Protein AF-A0AA90K7R0-F1 (afdb_monomer_lite)

Foldseek 3Di:
DQDDDPPLCPVVVCVQPPPDDLPRWDWDDDPFWIWTDDPPPWIKTKGPDPVSQVCVQVVLVVLCVVVVVDDPDDGWNWPDGWDADPNITITITD

pLDDT: mean 91.76, std 8.52, range [47.97, 97.62]

Structure (mmCIF, N/CA/C/O backbone):
data_AF-A0AA90K7R0-F1
#
_entry.id   AF-A0A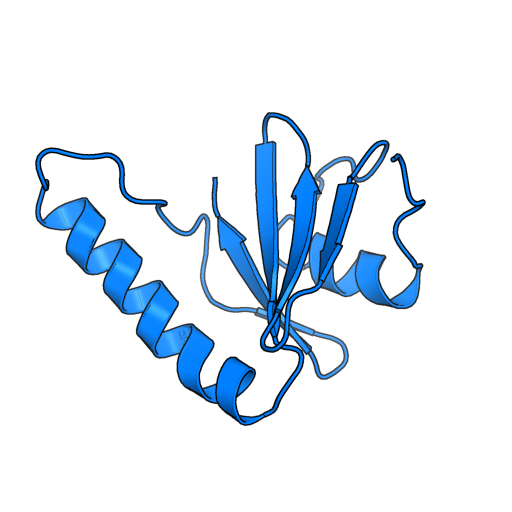A90K7R0-F1
#
loop_
_atom_site.group_PDB
_atom_site.id
_atom_site.type_symbol
_atom_site.label_atom_id
_atom_site.label_alt_id
_atom_site.label_comp_id
_atom_site.label_asym_id
_atom_site.label_entity_id
_atom_site.label_seq_id
_atom_site.pdbx_PDB_ins_code
_atom_site.Cartn_x
_atom_site.Cartn_y
_atom_site.Cartn_z
_atom_site.occupancy
_atom_site.B_iso_or_equiv
_atom_site.auth_seq_id
_atom_site.auth_comp_id
_atom_site.auth_asym_id
_atom_site.auth_atom_id
_atom_site.pdbx_PDB_model_num
ATOM 1 N N . MET A 1 1 ? 0.991 20.365 -2.122 1.00 48.06 1 MET A N 1
ATOM 2 C CA . MET A 1 1 ? 1.188 20.560 -3.574 1.00 48.06 1 MET A CA 1
ATOM 3 C C . MET A 1 1 ? 0.421 19.465 -4.289 1.00 48.06 1 MET A C 1
ATOM 5 O O . MET A 1 1 ? 0.743 18.300 -4.096 1.00 48.06 1 MET A O 1
ATOM 9 N N . THR A 1 2 ? -0.624 19.829 -5.027 1.00 47.97 2 THR A N 1
ATOM 10 C CA . THR A 1 2 ? -1.394 18.895 -5.856 1.00 47.97 2 THR A CA 1
ATOM 11 C C . THR A 1 2 ? -0.576 18.603 -7.102 1.00 47.97 2 THR A C 1
ATOM 13 O O . THR A 1 2 ? -0.322 19.503 -7.899 1.00 47.97 2 THR A O 1
ATOM 16 N N . VAL A 1 3 ? -0.115 17.366 -7.246 1.00 59.34 3 VAL A N 1
ATOM 17 C CA . VAL A 1 3 ? 0.521 16.899 -8.476 1.00 59.34 3 VAL A CA 1
ATOM 18 C C . VAL A 1 3 ? -0.480 15.963 -9.126 1.00 59.34 3 VAL A C 1
ATOM 20 O O . VAL A 1 3 ? -0.932 15.016 -8.488 1.00 59.34 3 VAL A O 1
ATOM 23 N N . CYS A 1 4 ? -0.862 16.255 -10.367 1.00 70.00 4 CYS A N 1
ATOM 24 C CA . CYS A 1 4 ? -1.693 15.355 -11.157 1.00 70.00 4 CYS A CA 1
ATOM 25 C C . CYS A 1 4 ? -1.033 13.965 -11.187 1.00 70.00 4 CYS A C 1
ATOM 27 O O . CYS A 1 4 ? 0.169 13.871 -11.450 1.00 70.00 4 CYS A O 1
ATOM 29 N N . LEU A 1 5 ? -1.787 12.904 -10.879 1.00 82.31 5 LEU A N 1
ATOM 30 C CA . LEU A 1 5 ? -1.281 11.532 -10.912 1.00 82.31 5 LEU A CA 1
ATOM 31 C C . LEU A 1 5 ? -0.808 11.211 -12.337 1.00 82.31 5 LEU A C 1
ATOM 33 O O . LEU A 1 5 ? -1.645 11.214 -13.242 1.00 82.31 5 LEU A O 1
ATOM 37 N N . PRO A 1 6 ? 0.491 10.928 -12.555 1.00 83.12 6 PRO A N 1
ATOM 38 C CA . PRO A 1 6 ? 0.982 10.564 -13.877 1.00 83.12 6 PRO A CA 1
ATOM 39 C C . PRO A 1 6 ? 0.222 9.352 -14.418 1.00 83.12 6 PRO A C 1
ATOM 41 O O . PRO A 1 6 ? -0.008 8.400 -13.671 1.00 83.12 6 PRO A O 1
ATOM 44 N N . ASP A 1 7 ? -0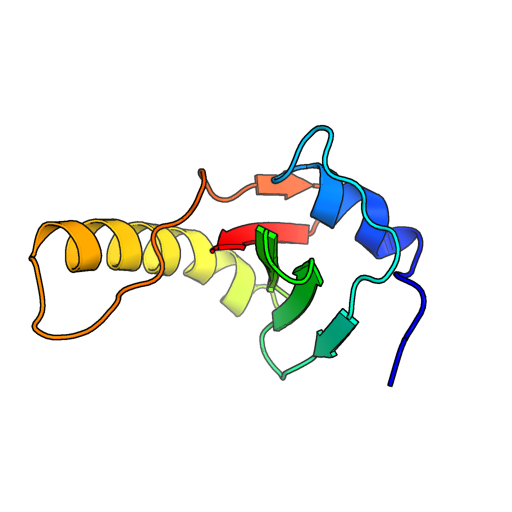.099 9.342 -15.711 1.00 83.50 7 ASP A N 1
ATOM 45 C CA . ASP A 1 7 ? -0.869 8.251 -16.330 1.00 83.50 7 ASP A CA 1
ATOM 46 C C . ASP A 1 7 ? -0.217 6.881 -16.095 1.00 83.50 7 ASP A C 1
ATOM 48 O O . ASP A 1 7 ? -0.888 5.919 -15.730 1.00 83.50 7 ASP A O 1
ATOM 52 N N . ALA A 1 8 ? 1.118 6.824 -16.149 1.00 83.19 8 ALA A N 1
ATOM 53 C CA . ALA A 1 8 ? 1.901 5.620 -15.864 1.00 83.19 8 ALA A CA 1
ATOM 54 C C . ALA A 1 8 ? 1.742 5.073 -14.428 1.00 83.19 8 ALA A C 1
ATOM 56 O O . ALA A 1 8 ? 2.09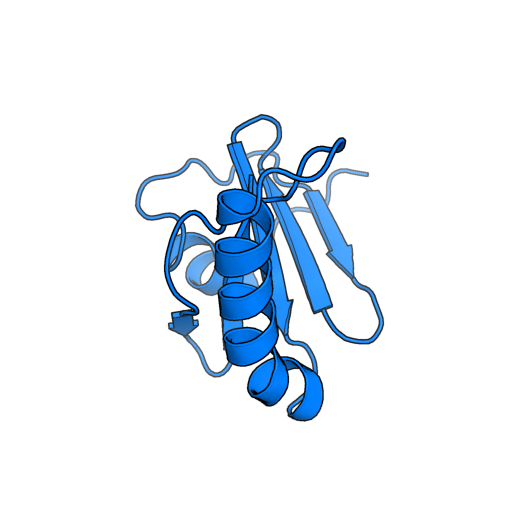8 3.927 -14.159 1.00 83.19 8 ALA A O 1
ATOM 57 N N . LEU A 1 9 ? 1.268 5.890 -13.483 1.00 88.38 9 LEU A N 1
ATOM 58 C CA . LEU A 1 9 ? 0.940 5.465 -12.121 1.00 88.38 9 LEU A CA 1
ATOM 59 C C . LEU A 1 9 ? -0.552 5.187 -11.936 1.00 88.38 9 LEU A C 1
ATOM 61 O O . LEU A 1 9 ? -0.897 4.461 -11.008 1.00 88.38 9 LEU A O 1
ATOM 65 N N . ARG A 1 10 ? -1.426 5.719 -12.798 1.00 90.06 10 ARG A N 1
ATOM 66 C CA . ARG A 1 10 ? -2.880 5.601 -12.646 1.00 90.06 10 ARG A CA 1
ATOM 67 C C . ARG A 1 10 ? -3.335 4.145 -12.622 1.00 90.06 10 ARG A C 1
ATOM 69 O O . ARG A 1 10 ? -4.036 3.749 -11.699 1.00 90.06 10 ARG A O 1
ATOM 76 N N . GLU A 1 11 ? -2.878 3.333 -13.568 1.00 89.38 11 GLU A N 1
ATOM 77 C CA . GLU A 1 11 ? -3.267 1.918 -13.636 1.00 89.38 11 GLU A CA 1
ATOM 78 C C . GLU A 1 11 ? -2.691 1.097 -12.471 1.00 89.38 11 GLU A C 1
ATOM 80 O O . GLU A 1 11 ? -3.364 0.240 -11.903 1.00 89.38 11 GLU A O 1
ATOM 85 N N . VAL A 1 12 ? -1.465 1.417 -12.044 1.00 92.38 12 VAL A N 1
ATOM 86 C CA . VAL A 1 12 ? -0.807 0.764 -10.900 1.00 92.38 12 VAL A CA 1
ATOM 87 C C . VAL A 1 12 ? -1.536 1.065 -9.587 1.00 92.38 12 VAL A C 1
ATOM 89 O O . VAL A 1 12 ? -1.555 0.219 -8.698 1.00 92.38 12 VAL A O 1
ATOM 92 N N . VAL A 1 13 ? -2.128 2.256 -9.460 1.00 92.88 13 VAL A N 1
ATOM 93 C CA . VAL A 1 13 ? -2.935 2.674 -8.302 1.00 92.88 13 VAL A CA 1
ATOM 94 C C . VAL A 1 13 ? -4.342 2.087 -8.355 1.00 92.88 13 VAL A C 1
ATOM 96 O O . VAL A 1 13 ? -4.849 1.654 -7.324 1.00 92.88 13 VAL A O 1
ATOM 99 N N . ALA A 1 14 ? -4.953 2.028 -9.539 1.00 91.62 14 ALA A N 1
ATOM 100 C CA . ALA A 1 14 ? -6.281 1.451 -9.726 1.00 91.62 14 ALA A CA 1
ATOM 101 C C . ALA A 1 14 ? -6.308 -0.063 -9.455 1.00 91.62 14 ALA A C 1
ATOM 103 O O . ALA A 1 14 ? -7.313 -0.582 -8.981 1.00 91.62 14 ALA A O 1
ATOM 104 N N . ALA A 1 15 ? -5.205 -0.775 -9.710 1.00 92.25 15 ALA A N 1
ATOM 105 C CA . ALA A 1 15 ? -5.135 -2.223 -9.525 1.00 92.25 15 ALA A CA 1
ATOM 106 C C . ALA A 1 15 ? -5.418 -2.693 -8.074 1.00 92.25 15 ALA A C 1
ATOM 108 O O . ALA A 1 15 ? -6.263 -3.570 -7.901 1.00 92.25 15 ALA A O 1
ATOM 109 N N . PRO A 1 16 ? -4.789 -2.134 -7.017 1.00 91.19 16 PRO A N 1
ATOM 110 C CA . PRO A 1 16 ? -5.130 -2.466 -5.632 1.00 91.19 16 PRO A CA 1
ATOM 111 C C . PRO A 1 16 ? -6.393 -1.758 -5.104 1.00 91.19 16 PRO A C 1
ATOM 113 O O . PRO A 1 16 ? -6.813 -2.064 -3.992 1.00 91.19 16 PRO A O 1
ATOM 116 N N . LEU A 1 17 ? -6.979 -0.818 -5.858 1.00 90.31 17 LEU A N 1
ATOM 117 C CA . LEU A 1 17 ? -8.141 -0.007 -5.466 1.00 90.31 17 LEU A CA 1
ATOM 118 C C . LEU A 1 17 ? -9.182 0.078 -6.602 1.00 90.31 17 LEU A C 1
ATOM 120 O O . LEU A 1 17 ? -9.445 1.167 -7.125 1.00 90.31 17 LEU A O 1
ATOM 124 N N . PRO A 1 18 ? -9.775 -1.055 -7.021 1.00 86.12 18 PRO A N 1
ATOM 125 C CA . PRO A 1 18 ? -10.696 -1.063 -8.149 1.00 86.12 18 PRO A CA 1
ATOM 126 C C . PRO A 1 18 ? -11.926 -0.191 -7.860 1.00 86.12 18 PRO A C 1
ATOM 128 O O . PRO A 1 18 ? -12.583 -0.343 -6.833 1.00 86.12 18 PRO A O 1
ATOM 131 N N . GLY A 1 19 ? -12.239 0.719 -8.786 1.00 86.62 19 GLY A N 1
ATOM 132 C CA . GLY A 1 19 ? -13.422 1.585 -8.718 1.00 86.62 19 GLY A CA 1
ATOM 133 C C . GLY A 1 19 ? -13.287 2.839 -7.847 1.00 86.62 19 GLY A C 1
ATOM 134 O O . GLY A 1 19 ? -14.259 3.582 -7.744 1.00 86.62 19 GLY A O 1
ATOM 135 N N . GLN A 1 20 ? -12.122 3.102 -7.243 1.00 89.56 20 GLN A N 1
ATOM 136 C CA . GLN A 1 20 ? -11.896 4.341 -6.491 1.00 89.56 20 GLN A CA 1
ATOM 137 C C . GLN A 1 20 ? -11.690 5.551 -7.410 1.00 89.56 20 GLN A C 1
ATOM 139 O O . GLN A 1 20 ? -11.029 5.451 -8.447 1.00 89.56 20 GLN A O 1
ATOM 144 N N . ASP A 1 21 ? -12.212 6.708 -6.995 1.00 89.56 21 ASP A N 1
ATOM 145 C CA . ASP A 1 21 ? -11.914 7.983 -7.646 1.00 89.56 21 ASP A CA 1
ATOM 146 C C . ASP A 1 21 ? -10.473 8.406 -7.328 1.00 89.56 21 ASP A C 1
ATOM 148 O O . ASP A 1 21 ? -10.063 8.493 -6.170 1.00 89.56 21 ASP A O 1
ATOM 152 N N . LEU A 1 22 ? -9.690 8.652 -8.378 1.00 90.00 22 LEU A N 1
ATOM 153 C CA . LEU A 1 22 ? -8.289 9.068 -8.280 1.00 90.00 22 LEU A CA 1
ATOM 154 C C . LEU A 1 22 ? -8.120 10.587 -8.447 1.00 90.00 22 LEU A C 1
ATOM 156 O O . LEU A 1 22 ? -6.997 11.091 -8.543 1.00 90.00 22 LEU A O 1
ATOM 160 N N . THR A 1 23 ? -9.219 11.336 -8.495 1.00 88.44 23 THR A N 1
ATOM 161 C CA . THR A 1 23 ? -9.204 12.797 -8.543 1.00 88.44 23 THR A CA 1
ATOM 162 C C . THR A 1 23 ? -8.661 13.364 -7.232 1.00 88.44 23 THR A C 1
ATOM 164 O O . THR A 1 23 ? -9.013 12.929 -6.141 1.00 88.44 23 THR A O 1
ATOM 167 N N . GLY A 1 24 ? -7.767 14.351 -7.323 1.00 88.25 24 GLY A N 1
ATOM 168 C CA . GLY A 1 24 ? -7.213 15.014 -6.137 1.00 88.25 24 GLY A CA 1
ATOM 169 C C . GLY A 1 24 ? -6.190 14.189 -5.346 1.00 88.25 24 GLY A C 1
ATOM 170 O O . GLY A 1 24 ? -5.801 14.601 -4.254 1.00 88.25 24 GLY A O 1
ATOM 171 N N . THR A 1 25 ? -5.710 13.061 -5.884 1.00 92.38 25 THR A N 1
ATOM 172 C CA . THR A 1 25 ? -4.629 12.295 -5.251 1.00 92.38 25 THR A CA 1
ATOM 173 C C . THR A 1 25 ? -3.365 13.126 -5.074 1.00 92.38 25 THR A C 1
ATOM 175 O O . THR A 1 25 ? -3.015 13.944 -5.928 1.00 92.38 25 THR A O 1
ATOM 178 N N . LEU A 1 26 ? -2.625 12.846 -4.005 1.00 92.50 26 LEU A N 1
ATOM 179 C CA . LEU A 1 26 ? -1.320 13.441 -3.746 1.00 92.50 26 LEU A CA 1
ATOM 180 C C . LEU A 1 26 ? -0.226 12.404 -3.978 1.00 92.50 26 LEU A C 1
ATOM 182 O O . LEU A 1 26 ? -0.322 11.276 -3.502 1.00 92.50 26 LEU A O 1
ATOM 186 N N . VAL A 1 27 ? 0.835 12.787 -4.683 1.00 93.56 27 VAL A N 1
ATOM 187 C CA . VAL A 1 27 ? 1.959 11.892 -4.976 1.00 93.56 27 VAL A CA 1
ATOM 188 C C . VAL A 1 27 ? 3.197 12.373 -4.237 1.00 93.56 27 VAL A C 1
ATOM 190 O O . VAL A 1 27 ? 3.587 13.534 -4.343 1.00 93.56 27 VAL A O 1
ATOM 193 N N . THR A 1 28 ? 3.842 11.464 -3.513 1.00 92.62 28 THR A N 1
ATOM 194 C CA . THR A 1 28 ? 5.155 11.688 -2.905 1.00 92.62 28 THR A CA 1
ATOM 195 C C . THR A 1 28 ? 6.084 10.519 -3.207 1.00 92.62 28 THR A C 1
ATOM 197 O O . THR A 1 28 ? 5.640 9.400 -3.469 1.00 92.62 28 THR A O 1
ATOM 200 N N . ALA A 1 29 ? 7.391 10.756 -3.203 1.00 93.31 29 ALA A N 1
ATOM 201 C CA . ALA A 1 29 ? 8.380 9.728 -3.484 1.00 93.31 29 ALA A CA 1
ATOM 202 C C . ALA A 1 29 ? 9.516 9.777 -2.467 1.00 93.31 29 ALA A C 1
ATOM 204 O O . ALA A 1 29 ? 10.136 10.812 -2.246 1.00 93.31 29 ALA A O 1
ATOM 205 N N . GLY A 1 30 ? 9.807 8.619 -1.883 1.00 92.62 30 GLY A N 1
ATOM 206 C CA . GLY A 1 30 ? 11.033 8.368 -1.142 1.00 92.62 30 GLY A CA 1
ATOM 207 C C . GLY A 1 30 ? 12.021 7.541 -1.964 1.00 92.62 30 GLY A C 1
ATOM 208 O O . GLY A 1 30 ? 11.822 7.270 -3.151 1.00 92.62 30 GLY A O 1
ATOM 209 N N . GLN A 1 31 ? 13.078 7.075 -1.301 1.00 94.62 31 GLN A N 1
ATOM 210 C CA . GLN A 1 31 ? 14.107 6.240 -1.931 1.00 94.62 31 GLN A CA 1
ATOM 211 C C . GLN A 1 31 ? 13.551 4.885 -2.396 1.00 94.62 31 GLN A C 1
ATOM 213 O O . GLN A 1 31 ? 13.790 4.460 -3.521 1.00 94.62 31 GLN A O 1
ATOM 218 N N . SER A 1 32 ? 12.756 4.221 -1.553 1.00 95.75 32 SER A N 1
ATOM 219 C CA . SER A 1 32 ? 12.267 2.863 -1.834 1.00 95.75 32 SER A CA 1
ATOM 220 C C . SER A 1 32 ? 10.876 2.810 -2.464 1.00 95.75 32 SER A C 1
ATOM 222 O O . SER A 1 32 ? 10.557 1.827 -3.130 1.00 95.75 32 SER A O 1
ATOM 224 N N . HIS A 1 33 ? 10.040 3.830 -2.250 1.00 96.25 33 HIS A N 1
ATOM 225 C CA . HIS A 1 33 ? 8.639 3.801 -2.669 1.00 96.25 33 HIS A CA 1
ATOM 226 C C . HIS A 1 33 ? 8.162 5.153 -3.192 1.00 96.25 33 HIS A C 1
ATOM 228 O O . HIS A 1 33 ? 8.555 6.199 -2.679 1.00 96.25 33 HIS A O 1
ATOM 234 N N . THR A 1 34 ? 7.267 5.105 -4.172 1.00 95.88 34 THR A N 1
ATOM 235 C CA . THR A 1 34 ? 6.327 6.183 -4.478 1.00 95.88 34 THR A CA 1
ATOM 236 C C . THR A 1 34 ? 5.045 5.895 -3.706 1.00 95.88 34 THR A C 1
ATOM 238 O O . THR A 1 34 ? 4.592 4.753 -3.680 1.00 95.88 34 THR A O 1
ATOM 241 N N . VAL A 1 35 ? 4.476 6.905 -3.059 1.00 95.50 35 VAL A N 1
ATOM 242 C CA . VAL A 1 35 ? 3.194 6.810 -2.361 1.00 95.50 35 VAL A CA 1
ATOM 243 C C . VAL A 1 35 ? 2.199 7.722 -3.058 1.00 95.50 35 VAL A C 1
ATOM 245 O O . VAL A 1 35 ? 2.475 8.906 -3.258 1.00 95.50 35 VAL A O 1
ATOM 248 N N . VAL A 1 36 ? 1.055 7.154 -3.424 1.00 95.44 36 VAL A N 1
ATOM 249 C CA . VAL A 1 36 ? -0.103 7.886 -3.934 1.00 95.44 36 VAL A CA 1
ATOM 250 C C . VAL A 1 36 ? -1.164 7.873 -2.847 1.00 95.44 36 VAL A C 1
ATOM 252 O O . VAL A 1 36 ? -1.674 6.816 -2.492 1.00 95.44 36 VAL A O 1
ATOM 255 N N . LEU A 1 37 ? -1.450 9.038 -2.284 1.00 94.44 37 LEU A N 1
ATOM 256 C CA . LEU A 1 37 ? -2.453 9.228 -1.249 1.00 94.44 37 LEU A CA 1
ATOM 257 C C . LEU A 1 37 ? -3.784 9.614 -1.897 1.00 94.44 37 LEU A C 1
ATOM 259 O O . LEU A 1 37 ? -3.844 10.606 -2.624 1.00 94.44 37 LEU A O 1
ATOM 263 N N . LEU A 1 38 ? -4.829 8.851 -1.595 1.00 93.56 38 LEU A N 1
ATOM 264 C CA . LEU A 1 38 ? -6.233 9.167 -1.828 1.00 93.56 38 LEU A CA 1
ATOM 265 C C . LEU A 1 38 ? -6.790 9.683 -0.489 1.00 93.56 38 LEU A C 1
ATOM 267 O O . LEU A 1 38 ? -7.016 8.874 0.420 1.00 93.56 38 LEU A O 1
ATOM 271 N N . PRO A 1 39 ? -6.949 11.009 -0.310 1.00 90.25 39 PRO A N 1
ATOM 272 C CA . PRO A 1 39 ? -7.347 11.578 0.974 1.00 90.25 39 PRO A CA 1
ATOM 273 C C . PRO A 1 39 ? -8.645 10.961 1.507 1.00 90.25 39 PRO A C 1
ATOM 275 O O . PRO A 1 39 ? -9.659 10.947 0.818 1.00 90.25 39 PRO A O 1
ATOM 278 N N . GLY A 1 40 ? -8.603 10.448 2.739 1.00 89.00 40 GLY A N 1
ATOM 279 C CA . GLY A 1 40 ? -9.758 9.831 3.399 1.00 89.00 40 GLY A CA 1
ATOM 280 C C . GLY A 1 40 ? -10.088 8.398 2.963 1.00 89.00 40 GLY A C 1
ATOM 281 O O . GLY A 1 40 ? -11.051 7.842 3.482 1.00 89.00 40 GLY A O 1
ATOM 282 N N . ALA A 1 41 ? -9.315 7.795 2.052 1.00 91.31 41 ALA A N 1
ATOM 283 C CA . ALA A 1 41 ? -9.585 6.449 1.541 1.00 91.31 41 ALA A CA 1
ATOM 284 C C . ALA A 1 41 ? -8.408 5.478 1.716 1.00 91.31 41 ALA A C 1
ATOM 286 O O . ALA A 1 41 ? -8.579 4.402 2.294 1.00 91.31 41 ALA A O 1
ATOM 287 N N . ALA A 1 42 ? -7.236 5.820 1.171 1.00 95.06 42 ALA A N 1
ATOM 288 C CA . ALA A 1 42 ? -6.083 4.925 1.167 1.00 95.06 42 ALA A CA 1
ATOM 289 C C . ALA A 1 42 ? -4.779 5.635 0.782 1.00 95.06 42 ALA A C 1
ATOM 291 O O . ALA A 1 42 ? -4.768 6.633 0.063 1.00 95.06 42 ALA A O 1
ATOM 292 N N . ALA A 1 43 ? -3.653 5.035 1.145 1.00 95.56 43 ALA A N 1
ATOM 293 C CA . ALA A 1 43 ? -2.356 5.258 0.531 1.00 95.56 43 ALA A CA 1
ATOM 294 C C . ALA A 1 43 ? -1.926 4.019 -0.269 1.00 95.56 43 ALA A C 1
ATOM 296 O O . ALA A 1 43 ? -1.770 2.923 0.273 1.00 95.56 43 ALA A O 1
ATOM 297 N N . VAL A 1 44 ? -1.649 4.193 -1.562 1.00 96.69 44 VAL A N 1
ATOM 298 C CA . VAL A 1 44 ? -1.028 3.156 -2.393 1.00 96.69 44 VAL A CA 1
ATOM 299 C C . VAL A 1 44 ? 0.482 3.316 -2.358 1.00 96.69 44 VAL A C 1
ATOM 301 O O . VAL A 1 44 ? 1.041 4.290 -2.865 1.00 96.69 44 VAL A O 1
ATOM 304 N N . ARG A 1 45 ? 1.162 2.330 -1.775 1.00 97.06 45 ARG A N 1
ATOM 305 C CA . ARG A 1 45 ? 2.623 2.262 -1.714 1.00 97.06 45 ARG A CA 1
ATOM 306 C C . ARG A 1 45 ? 3.152 1.419 -2.868 1.00 97.06 45 ARG A C 1
ATOM 308 O O . ARG A 1 45 ? 2.896 0.220 -2.918 1.00 97.06 45 ARG A O 1
ATOM 315 N N . ILE A 1 46 ? 3.941 2.034 -3.744 1.00 97.06 46 ILE A N 1
ATOM 316 C CA . ILE A 1 46 ? 4.478 1.450 -4.979 1.00 97.06 46 ILE A CA 1
ATOM 317 C C . ILE A 1 46 ? 5.998 1.344 -4.859 1.00 97.06 46 ILE A C 1
ATOM 319 O O . ILE A 1 46 ? 6.673 2.345 -4.621 1.00 97.06 46 ILE A O 1
ATOM 323 N N . ALA A 1 47 ? 6.558 0.149 -5.024 1.00 97.44 47 ALA A N 1
ATOM 324 C CA . ALA A 1 47 ? 8.001 -0.066 -4.980 1.00 97.44 47 ALA A CA 1
ATOM 325 C C . ALA A 1 47 ? 8.722 0.632 -6.149 1.00 97.44 47 ALA A C 1
ATOM 327 O O . ALA A 1 47 ? 8.276 0.571 -7.295 1.00 97.44 47 ALA A O 1
ATOM 328 N N . ARG A 1 48 ? 9.857 1.280 -5.856 1.00 95.44 48 ARG A N 1
ATOM 329 C CA . ARG A 1 48 ? 10.725 1.949 -6.848 1.00 95.44 48 ARG A CA 1
ATOM 330 C C . ARG A 1 48 ? 11.978 1.160 -7.204 1.00 95.44 48 ARG A C 1
ATOM 332 O O . ARG A 1 48 ? 12.617 1.464 -8.204 1.00 95.44 48 ARG A O 1
ATOM 339 N N . THR A 1 49 ? 12.350 0.190 -6.375 1.00 96.06 49 THR A N 1
ATOM 340 C CA . THR A 1 49 ? 13.557 -0.618 -6.563 1.00 96.06 49 THR A CA 1
ATOM 341 C C . THR A 1 49 ? 13.216 -2.106 -6.507 1.00 96.06 49 THR A C 1
ATOM 343 O O . THR A 1 49 ? 12.254 -2.477 -5.825 1.00 96.06 49 THR A O 1
ATOM 346 N N . PRO A 1 50 ? 14.010 -2.978 -7.155 1.00 96.62 50 PRO A N 1
ATOM 347 C CA . PRO A 1 50 ? 13.811 -4.425 -7.075 1.00 96.62 50 PRO A CA 1
ATOM 348 C C . PRO A 1 50 ? 13.845 -4.948 -5.636 1.00 96.62 50 PRO A C 1
ATOM 350 O O . PRO A 1 50 ? 13.011 -5.761 -5.252 1.00 96.62 50 PRO A O 1
ATOM 353 N N . ALA A 1 51 ? 14.752 -4.419 -4.808 1.00 97.38 51 ALA A N 1
ATOM 354 C CA . ALA A 1 51 ? 14.835 -4.776 -3.394 1.00 97.38 51 ALA A CA 1
ATOM 355 C C . ALA A 1 51 ? 13.557 -4.397 -2.625 1.00 97.38 51 ALA A C 1
ATOM 357 O O . ALA A 1 51 ? 13.054 -5.189 -1.833 1.00 97.38 51 ALA A O 1
ATOM 358 N N . ALA A 1 52 ? 12.995 -3.208 -2.878 1.00 97.12 52 ALA A N 1
ATOM 359 C CA . ALA A 1 52 ? 11.739 -2.792 -2.259 1.00 97.12 52 ALA A CA 1
ATOM 360 C C . ALA A 1 52 ? 10.553 -3.645 -2.732 1.00 97.12 52 ALA A C 1
ATOM 362 O O . ALA A 1 52 ? 9.695 -3.987 -1.923 1.00 97.12 52 ALA A O 1
ATOM 363 N N . ALA A 1 53 ? 10.524 -4.016 -4.015 1.00 97.56 53 ALA A N 1
ATOM 364 C CA . ALA A 1 53 ? 9.495 -4.884 -4.581 1.00 97.56 53 ALA A CA 1
ATOM 365 C C . ALA A 1 53 ? 9.538 -6.289 -3.961 1.00 97.56 53 ALA A C 1
ATOM 367 O O . ALA A 1 53 ? 8.508 -6.783 -3.509 1.00 97.56 53 ALA A O 1
ATOM 368 N N . ALA A 1 54 ? 10.729 -6.890 -3.861 1.00 97.19 54 ALA A N 1
ATOM 369 C CA . ALA A 1 54 ? 10.931 -8.207 -3.256 1.00 97.19 54 ALA A CA 1
ATOM 370 C C . ALA A 1 54 ? 10.543 -8.245 -1.767 1.00 97.19 54 ALA A C 1
ATOM 372 O O . ALA A 1 54 ? 10.022 -9.240 -1.270 1.00 97.19 54 ALA A O 1
ATOM 373 N N . GLU A 1 55 ? 10.765 -7.143 -1.056 1.00 97.62 55 GLU A N 1
ATOM 374 C CA . GLU A 1 55 ? 10.486 -7.021 0.373 1.00 97.62 55 GLU A CA 1
ATOM 375 C C . GLU A 1 55 ? 9.012 -6.679 0.678 1.00 97.62 55 GLU A C 1
ATOM 377 O O . GLU A 1 55 ? 8.525 -6.916 1.790 1.00 97.62 55 GLU A O 1
ATOM 382 N N . LEU A 1 56 ? 8.269 -6.135 -0.295 1.00 96.62 56 LEU A N 1
ATOM 383 C CA . LEU A 1 56 ? 6.902 -5.651 -0.086 1.00 96.62 56 LEU A CA 1
ATOM 384 C C . LEU A 1 56 ? 5.940 -6.742 0.426 1.00 96.62 56 LEU A C 1
ATOM 386 O O . LEU A 1 56 ? 5.237 -6.462 1.400 1.00 96.62 56 LEU A O 1
ATOM 390 N N . PRO A 1 57 ? 5.925 -7.982 -0.113 1.00 96.69 57 PRO A N 1
ATOM 391 C CA . PRO A 1 57 ? 5.073 -9.057 0.403 1.00 96.69 57 PRO A CA 1
ATOM 392 C C . PRO A 1 57 ? 5.337 -9.379 1.875 1.00 96.69 57 PRO A C 1
ATOM 394 O O . PRO A 1 57 ? 4.398 -9.506 2.664 1.00 96.69 57 PRO A O 1
ATOM 397 N N . ARG A 1 58 ? 6.615 -9.442 2.274 1.00 97.19 58 ARG A N 1
ATOM 398 C CA . ARG A 1 58 ? 7.008 -9.712 3.662 1.00 97.19 58 ARG A CA 1
ATOM 399 C C . ARG A 1 58 ? 6.510 -8.612 4.597 1.00 97.19 58 ARG A C 1
ATOM 401 O O . ARG A 1 58 ? 5.949 -8.915 5.650 1.00 97.19 58 ARG A O 1
ATOM 408 N N . ARG A 1 59 ? 6.656 -7.341 4.202 1.00 96.38 59 ARG A N 1
ATOM 409 C CA . ARG A 1 59 ? 6.166 -6.184 4.974 1.00 96.38 59 ARG A CA 1
ATOM 410 C C . ARG A 1 59 ? 4.647 -6.158 5.089 1.00 96.38 59 ARG A C 1
ATOM 412 O O . ARG A 1 59 ? 4.134 -5.919 6.176 1.00 96.38 59 ARG A O 1
ATOM 419 N N . THR A 1 60 ? 3.934 -6.425 3.999 1.00 96.94 60 THR A N 1
ATOM 420 C CA . THR A 1 60 ? 2.466 -6.512 3.989 1.00 96.94 60 THR A CA 1
ATOM 421 C C . THR A 1 60 ? 1.980 -7.613 4.934 1.00 96.94 60 THR A C 1
ATOM 423 O O . THR A 1 60 ? 1.108 -7.375 5.767 1.00 96.94 60 THR A O 1
ATOM 426 N N . ALA A 1 61 ? 2.603 -8.795 4.894 1.00 96.19 61 ALA A N 1
ATOM 427 C CA . ALA A 1 61 ? 2.274 -9.885 5.809 1.00 96.19 61 ALA A CA 1
ATOM 428 C C . ALA A 1 61 ? 2.584 -9.540 7.276 1.00 96.19 61 ALA A C 1
ATOM 430 O O . ALA A 1 61 ? 1.815 -9.906 8.164 1.00 96.19 61 ALA A O 1
ATOM 431 N N . LEU A 1 62 ? 3.691 -8.837 7.543 1.00 96.44 62 LEU A N 1
ATOM 432 C CA . LEU A 1 62 ? 4.042 -8.378 8.888 1.00 96.44 62 LEU A CA 1
ATOM 433 C C . LEU A 1 62 ? 2.997 -7.404 9.440 1.00 96.44 62 LEU A C 1
ATOM 435 O O . LEU A 1 62 ? 2.569 -7.588 10.573 1.00 96.44 62 LEU A O 1
ATOM 439 N N . LEU A 1 63 ? 2.542 -6.429 8.646 1.00 96.44 63 LEU A N 1
ATOM 440 C CA . LEU A 1 63 ? 1.483 -5.499 9.055 1.00 96.44 63 LEU A CA 1
ATOM 441 C C . LEU A 1 63 ? 0.200 -6.242 9.449 1.00 96.44 63 LEU A C 1
ATOM 443 O O . LEU A 1 63 ? -0.343 -5.996 10.522 1.00 96.44 63 LEU A O 1
ATOM 447 N N . GLY A 1 64 ? -0.227 -7.230 8.656 1.00 93.75 64 GLY A N 1
ATOM 448 C CA . GLY A 1 64 ? -1.392 -8.056 8.994 1.00 93.75 64 GLY A CA 1
ATOM 449 C C . GLY A 1 64 ? -1.204 -8.930 10.245 1.00 93.75 64 GLY A C 1
ATOM 450 O O . GLY A 1 64 ? -2.166 -9.237 10.948 1.00 93.75 64 GLY A O 1
ATOM 451 N N . ARG A 1 65 ? 0.027 -9.353 10.564 1.00 95.56 65 ARG A N 1
ATOM 452 C CA . ARG A 1 65 ? 0.324 -10.054 11.829 1.00 95.56 65 ARG A CA 1
ATOM 453 C C . ARG A 1 65 ? 0.322 -9.095 13.015 1.00 95.56 65 ARG A C 1
ATOM 455 O O . ARG A 1 65 ? -0.267 -9.429 14.033 1.00 95.56 65 ARG A O 1
ATOM 462 N N . LEU A 1 66 ? 0.939 -7.923 12.867 1.00 96.50 66 LEU A N 1
ATOM 463 C CA . LEU A 1 66 ? 0.992 -6.895 13.904 1.00 96.50 66 LEU A CA 1
ATOM 464 C C . LEU A 1 66 ? -0.407 -6.390 14.251 1.00 96.50 66 LEU A C 1
ATOM 466 O O . LEU A 1 66 ? -0.750 -6.371 15.422 1.00 96.50 66 LEU A O 1
ATOM 470 N N . ALA A 1 67 ? -1.244 -6.086 13.257 1.00 94.12 67 ALA A N 1
ATOM 471 C CA . ALA A 1 67 ? -2.621 -5.663 13.499 1.00 94.12 67 ALA A CA 1
ATOM 472 C C . ALA A 1 67 ? -3.418 -6.699 14.313 1.00 94.12 67 ALA A C 1
ATOM 474 O O . ALA A 1 67 ? -4.139 -6.344 15.239 1.00 94.12 67 ALA A O 1
ATOM 475 N N . ARG A 1 68 ? -3.230 -7.996 14.029 1.00 94.38 68 ARG A N 1
ATOM 476 C CA . ARG A 1 68 ? -3.862 -9.088 14.792 1.00 94.38 68 ARG A CA 1
ATOM 477 C C . ARG A 1 68 ? -3.289 -9.279 16.196 1.00 94.38 68 ARG A C 1
ATOM 479 O O . ARG A 1 68 ? -3.967 -9.856 17.036 1.00 94.38 68 ARG A O 1
ATOM 486 N N . ALA A 1 69 ? -2.063 -8.829 16.446 1.00 96.75 69 ALA A N 1
ATOM 487 C CA . ALA A 1 69 ? -1.436 -8.901 17.763 1.00 96.75 69 ALA A CA 1
ATOM 488 C C . ALA A 1 69 ? -1.934 -7.808 18.728 1.00 96.75 69 ALA A C 1
ATOM 490 O O . ALA A 1 69 ? -1.610 -7.873 19.909 1.00 96.75 69 ALA A O 1
ATOM 491 N N . GLY A 1 70 ? -2.704 -6.825 18.244 1.00 94.00 70 GLY A N 1
ATOM 492 C CA . GLY A 1 70 ? -3.308 -5.775 19.069 1.00 94.00 70 GLY A CA 1
ATOM 493 C C . GLY A 1 70 ? -2.299 -4.909 19.833 1.00 94.00 70 GLY A C 1
ATOM 494 O O . GLY A 1 70 ? -2.418 -4.800 21.054 1.00 94.00 70 GLY A O 1
ATOM 495 N N . PRO A 1 71 ? -1.285 -4.316 19.171 1.00 95.94 71 PRO A N 1
ATOM 496 C CA . PRO A 1 71 ? -0.369 -3.400 19.840 1.00 95.94 71 PRO A CA 1
ATOM 497 C C . PRO A 1 71 ? -1.113 -2.155 20.357 1.00 95.94 71 PRO A C 1
ATOM 499 O O . PRO A 1 71 ? -2.186 -1.825 19.854 1.00 95.94 71 PRO A O 1
ATOM 502 N N . PRO A 1 72 ? -0.534 -1.408 21.316 1.00 95.94 72 PRO A N 1
ATOM 503 C CA . PRO A 1 72 ? -1.154 -0.214 21.899 1.00 95.94 72 PRO A CA 1
ATOM 504 C C . PRO A 1 72 ? -1.097 1.019 20.970 1.00 95.94 72 PRO A C 1
ATOM 506 O O . PRO A 1 72 ? -1.046 2.152 21.439 1.00 95.94 72 PRO A O 1
ATOM 509 N N . PHE A 1 73 ? -1.037 0.808 19.655 1.00 94.44 73 PHE A N 1
ATOM 510 C CA . PHE A 1 73 ? -0.983 1.841 18.626 1.00 94.44 73 PHE A CA 1
ATOM 511 C C . PHE A 1 73 ? -1.591 1.323 17.324 1.00 94.44 73 PHE A C 1
ATOM 513 O O . PHE A 1 73 ? -1.609 0.116 17.068 1.00 94.44 73 PHE A O 1
ATOM 520 N N . ASP A 1 74 ? -2.031 2.246 16.474 1.00 94.00 74 ASP A N 1
ATOM 521 C CA . ASP A 1 74 ? -2.645 1.899 15.199 1.00 94.00 74 ASP A CA 1
ATOM 522 C C . ASP A 1 74 ? -1.629 1.290 14.230 1.00 94.00 74 ASP A C 1
ATOM 524 O O . ASP A 1 74 ? -0.540 1.821 13.989 1.00 94.00 74 ASP A O 1
ATOM 528 N N . VAL A 1 75 ? -2.009 0.157 13.642 1.00 95.19 75 VAL A N 1
ATOM 529 C CA . VAL A 1 75 ? -1.237 -0.518 12.600 1.00 95.19 75 VAL A CA 1
ATOM 530 C C . VAL A 1 75 ? -2.014 -0.426 11.292 1.00 95.19 75 VAL A C 1
ATOM 532 O O . VAL A 1 75 ? -3.155 -0.887 11.246 1.00 95.19 75 VAL A O 1
ATOM 535 N N . PRO A 1 76 ? -1.411 0.086 10.204 1.00 93.44 76 PRO A N 1
ATOM 536 C CA . PRO A 1 76 ? -2.052 0.074 8.897 1.00 93.44 76 PRO A CA 1
ATOM 537 C C . PRO A 1 76 ? -2.356 -1.362 8.465 1.00 93.44 76 PRO A C 1
ATOM 539 O O . PRO A 1 76 ? -1.437 -2.159 8.254 1.00 93.44 76 PRO A O 1
ATOM 542 N N . VAL A 1 77 ? -3.638 -1.695 8.322 1.00 94.38 77 VAL A N 1
ATOM 543 C CA . VAL A 1 77 ? -4.080 -3.008 7.838 1.00 94.38 77 VAL A CA 1
ATOM 544 C C . VAL A 1 77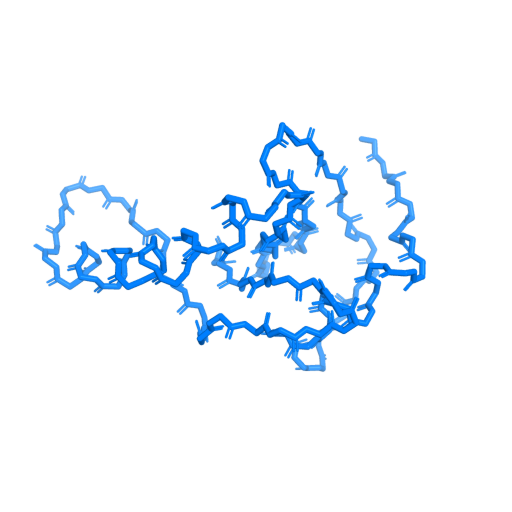 ? -4.140 -2.965 6.316 1.00 94.38 77 VAL A C 1
ATOM 546 O O . VAL A 1 77 ? -4.941 -2.205 5.782 1.00 94.38 77 VAL A O 1
ATOM 549 N N . PRO A 1 78 ? -3.335 -3.755 5.587 1.00 94.31 78 PRO A N 1
ATOM 550 C CA . PRO A 1 78 ? -3.417 -3.771 4.134 1.00 94.31 78 PRO A CA 1
ATOM 551 C C . PRO A 1 78 ? -4.832 -4.104 3.663 1.00 94.31 78 PRO A C 1
ATOM 553 O O . PRO A 1 78 ? -5.405 -5.105 4.088 1.00 94.31 78 PRO A O 1
ATOM 556 N N . GLN A 1 79 ? -5.372 -3.280 2.767 1.00 92.62 79 GLN A N 1
ATOM 557 C CA . GLN A 1 79 ? -6.728 -3.448 2.228 1.00 92.62 79 GLN A CA 1
ATOM 558 C C . GLN A 1 79 ? -6.824 -4.647 1.263 1.00 92.62 79 GLN A C 1
ATOM 560 O O . GLN A 1 79 ? -7.910 -5.050 0.861 1.00 92.62 79 GLN A O 1
ATOM 565 N N . GLY A 1 80 ? -5.681 -5.246 0.915 1.00 90.00 80 GLY A N 1
ATOM 566 C CA . GLY A 1 80 ? -5.574 -6.441 0.094 1.00 90.00 80 GLY A CA 1
ATOM 567 C C . GLY A 1 80 ? -4.139 -6.960 0.012 1.00 90.00 80 GLY A C 1
ATOM 568 O O . GLY A 1 80 ? -3.231 -6.501 0.713 1.00 90.00 80 GLY A O 1
ATOM 569 N N . GLY A 1 81 ? -3.937 -7.944 -0.864 1.00 92.81 81 GLY A N 1
ATOM 570 C CA . GLY A 1 81 ? -2.616 -8.480 -1.175 1.00 92.81 81 GLY A CA 1
ATOM 571 C C . GLY A 1 81 ? -1.732 -7.492 -1.942 1.00 92.81 81 GLY A C 1
ATOM 572 O O . GLY A 1 81 ? -2.182 -6.473 -2.468 1.00 92.81 81 GLY A O 1
ATOM 573 N N . VAL A 1 82 ? -0.443 -7.820 -2.033 1.00 95.75 82 VAL A N 1
ATOM 574 C CA . VAL A 1 82 ? 0.469 -7.110 -2.934 1.00 95.75 82 VAL A CA 1
ATOM 575 C C . VAL A 1 82 ? 0.069 -7.409 -4.376 1.00 95.75 82 VAL A C 1
ATOM 577 O O . VAL A 1 82 ? -0.076 -8.568 -4.752 1.00 95.75 82 VAL A O 1
ATOM 580 N N . THR A 1 83 ? -0.076 -6.360 -5.177 1.00 94.69 83 THR A N 1
ATOM 581 C CA . THR A 1 83 ? -0.431 -6.446 -6.594 1.00 94.69 83 THR A CA 1
ATOM 582 C C . THR A 1 83 ? 0.782 -6.110 -7.452 1.00 94.69 83 THR A C 1
ATOM 584 O O . THR A 1 83 ? 1.496 -5.145 -7.174 1.00 94.69 83 THR A O 1
ATOM 587 N N . ALA A 1 84 ? 1.020 -6.903 -8.495 1.00 92.00 84 ALA A N 1
ATOM 588 C CA . ALA A 1 84 ? 2.002 -6.603 -9.527 1.00 92.00 84 ALA A CA 1
ATOM 589 C C . ALA A 1 84 ? 1.272 -6.154 -10.798 1.00 92.00 84 ALA A C 1
ATOM 591 O O . ALA A 1 84 ? 0.455 -6.898 -11.333 1.00 92.00 84 ALA A O 1
ATOM 592 N N . PHE A 1 85 ? 1.555 -4.944 -11.274 1.00 89.50 85 PHE A N 1
ATOM 593 C CA . PHE A 1 85 ? 0.929 -4.382 -12.469 1.00 89.50 85 PHE A CA 1
ATOM 594 C C . PHE A 1 85 ? 1.908 -3.471 -13.215 1.00 89.50 85 PHE A C 1
ATOM 596 O O . PHE A 1 85 ? 2.651 -2.721 -12.580 1.00 89.50 85 PHE A O 1
ATOM 603 N N . ALA A 1 86 ? 1.940 -3.546 -14.551 1.00 86.25 86 ALA A N 1
ATOM 604 C CA . ALA A 1 86 ? 2.858 -2.777 -15.407 1.00 86.25 86 ALA A CA 1
ATOM 605 C C . ALA A 1 86 ? 4.334 -2.815 -14.934 1.00 86.25 86 ALA A C 1
ATOM 607 O O . ALA A 1 86 ? 5.036 -1.804 -14.921 1.00 86.25 86 ALA A O 1
ATOM 608 N N . GLY A 1 87 ? 4.796 -3.982 -14.463 1.00 87.56 87 GLY A N 1
ATOM 609 C CA . GLY A 1 87 ? 6.153 -4.169 -13.932 1.00 87.56 87 GLY A CA 1
ATOM 610 C C . GLY A 1 87 ? 6.418 -3.518 -12.566 1.00 87.56 87 GLY A C 1
ATOM 611 O O . GLY A 1 87 ? 7.553 -3.529 -12.094 1.00 87.56 87 GLY A O 1
ATOM 612 N N . ARG A 1 88 ? 5.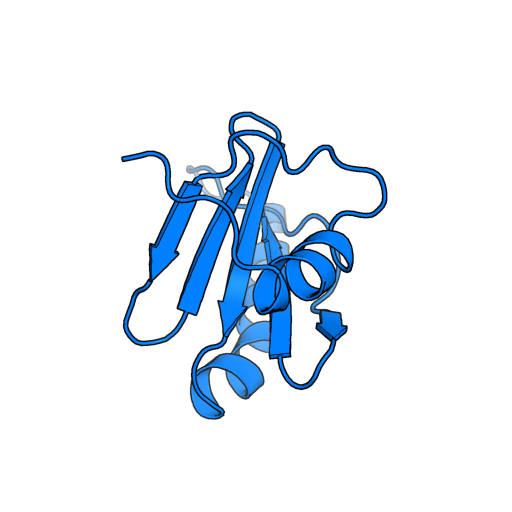397 -2.959 -11.908 1.00 93.75 88 ARG A N 1
ATOM 613 C CA . ARG A 1 88 ? 5.489 -2.357 -10.572 1.00 93.75 88 ARG A CA 1
ATOM 614 C C . ARG A 1 88 ? 4.774 -3.206 -9.537 1.00 93.75 88 ARG A C 1
ATOM 616 O O . ARG A 1 88 ? 3.778 -3.856 -9.824 1.00 93.75 88 ARG A O 1
ATOM 623 N N . THR A 1 89 ? 5.289 -3.183 -8.314 1.00 97.19 89 THR A N 1
ATOM 624 C CA . THR A 1 89 ? 4.732 -3.911 -7.167 1.00 97.19 89 THR A CA 1
ATOM 625 C C . THR A 1 89 ? 4.132 -2.908 -6.186 1.00 97.19 89 THR A C 1
ATOM 627 O O . THR A 1 89 ? 4.827 -1.978 -5.771 1.00 97.19 89 THR A O 1
ATOM 630 N N . ALA A 1 90 ? 2.857 -3.066 -5.834 1.00 97.44 90 ALA A N 1
ATOM 631 C CA . ALA A 1 90 ? 2.101 -2.092 -5.053 1.00 97.44 90 ALA A CA 1
ATOM 632 C C . ALA A 1 90 ? 1.185 -2.740 -4.005 1.00 97.44 90 ALA A C 1
ATOM 634 O O . ALA A 1 90 ? 0.815 -3.907 -4.115 1.00 97.44 90 ALA A O 1
ATOM 635 N N . VAL A 1 91 ? 0.815 -1.976 -2.978 1.00 97.38 91 VAL A N 1
ATOM 636 C CA . VAL A 1 91 ? -0.183 -2.368 -1.971 1.00 97.38 91 VAL A CA 1
ATOM 637 C C . VAL A 1 91 ? -0.958 -1.144 -1.492 1.00 97.38 91 VAL A C 1
ATOM 639 O O . VAL A 1 91 ? -0.362 -0.078 -1.320 1.00 97.38 91 VAL A O 1
ATOM 642 N N . ALA A 1 92 ? -2.261 -1.308 -1.264 1.00 97.25 92 ALA A N 1
ATOM 643 C CA . ALA A 1 92 ? -3.107 -0.300 -0.636 1.00 97.25 92 ALA A CA 1
ATOM 644 C C . ALA A 1 92 ? -3.126 -0.469 0.891 1.00 97.25 92 ALA A C 1
ATOM 646 O O . ALA A 1 92 ? -3.275 -1.577 1.416 1.00 97.25 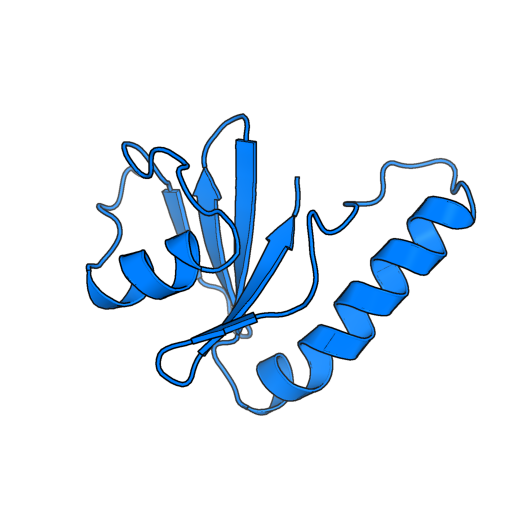92 ALA A O 1
ATOM 647 N N . LEU A 1 93 ? -2.955 0.647 1.590 1.00 95.81 93 LEU A N 1
ATOM 648 C CA . LEU A 1 93 ? -3.024 0.789 3.042 1.00 95.81 93 LEU A CA 1
ATOM 649 C C . LEU A 1 93 ? -4.076 1.866 3.368 1.00 95.81 93 LEU A C 1
ATOM 651 O O . LEU A 1 93 ? -4.254 2.749 2.533 1.00 95.81 93 LEU A O 1
ATOM 655 N N . PRO A 1 94 ? -4.759 1.816 4.523 1.00 92.19 94 PRO A N 1
ATOM 656 C CA . PRO A 1 94 ? -5.618 2.904 4.988 1.00 92.19 94 PRO A CA 1
ATOM 657 C C . PRO A 1 94 ? -4.809 4.174 5.288 1.00 92.19 94 PRO A C 1
ATOM 659 O O . PRO A 1 94 ? -3.599 4.051 5.607 1.00 92.19 94 PRO A O 1
#

Sequence (94 aa):
MTVCLPDALREVVAAPLPGQDLTGTLVTAGQSHTVVLLPGAAAVRIARTPAAAAELPRRTALLGRLARAGPPFDVPVPQGGVTAFAGRTAVALP

Secondary structure (DSSP, 8-state):
---PPPHHHHHHHHTTSTT---TT-EEEE-SSEEEEEETTTEEEEEE-SHHHHHHHHHHHHHHHHHHHH--SS-----SS--EEETTEEEEEE-

Radius of gyration: 13.05 Å; chains: 1; bounding box: 28×31×38 Å

Organism: NCBI:txid2705255